Protein AF-A0A957J1I0-F1 (afdb_monomer)

Solvent-accessible surface area (backbone atoms only — not comparable to full-atom values): 5139 Å² total; per-residue (Å²): 104,60,78,94,70,88,72,78,96,72,60,78,57,21,48,61,38,31,50,31,48,74,74,73,41,62,27,61,74,87,52,93,35,51,63,62,60,86,47,40,77,65,87,71,85,82,49,64,41,83,67,81,68,66,75,77,73,68,79,73,74,65,48,75,67,55,50,48,54,51,50,56,51,37,43,76,71,64,77,98

Nearest PDB structures (foldseek):
  8v87-assembly1_m  TM=2.635E-01  e=9.828E+00  Saccharomyces cerevisiae BY4741

Sequence (80 aa):
IKRDLLLPEYNILDLAPTIMHLLGEAVPRIMDGRVLQEIFVRETAVRYDETNTDGSQTDTHLSSEEAKQVEDRLRSLGYL

pLDDT: mean 83.44, std 13.91, range [46.03, 94.94]

Radius of gyration: 19.95 Å; Cα contacts (8 Å, |Δi|>4): 67; chains: 1; bounding box: 45×25×50 Å

Secondary structure (DSSP, 8-state):
--SS-------GGGHHHHHHHHTTPPBPTT-SS---GGG-SS--PPPBP-S---TT-------HHHHHHHHHHHHHTT--

Foldseek 3Di:
DDPPDDDPDADPLQVVLQVCVVVVHAREPPRPHHHPQVRDPDRDDHHHDPPPPPDDPPVPVPDPVSVVVVVVVCVVVVVD

Mean predicted aligned error: 11.93 Å

Structure (mmCIF, N/CA/C/O backbone):
data_AF-A0A957J1I0-F1
#
_entry.id   AF-A0A957J1I0-F1
#
loop_
_atom_site.group_PDB
_atom_site.id
_atom_site.type_symbol
_atom_site.label_atom_id
_atom_site.label_alt_id
_atom_site.label_comp_id
_atom_site.label_asym_id
_atom_site.label_entity_id
_atom_site.label_seq_id
_atom_site.pdbx_PDB_ins_code
_atom_site.Cartn_x
_atom_site.Cartn_y
_atom_site.Cartn_z
_atom_site.occupancy
_atom_site.B_iso_or_equiv
_atom_site.auth_seq_id
_atom_site.auth_comp_id
_atom_site.auth_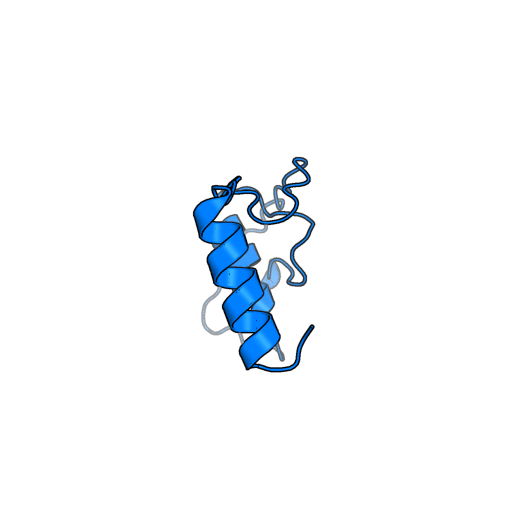asym_id
_atom_site.auth_atom_id
_atom_site.pdbx_PDB_model_num
ATOM 1 N N . ILE A 1 1 ? -5.886 -8.920 13.480 1.00 81.25 1 ILE A N 1
ATOM 2 C CA . ILE A 1 1 ? -6.806 -9.338 12.395 1.00 81.25 1 ILE A CA 1
ATOM 3 C C . ILE A 1 1 ? -8.041 -9.960 13.042 1.00 81.25 1 ILE A C 1
ATOM 5 O O . ILE A 1 1 ? -7.882 -10.624 14.066 1.00 81.25 1 ILE A O 1
ATOM 9 N N . LYS A 1 2 ? -9.242 -9.667 12.533 1.00 86.00 2 LYS A N 1
ATOM 10 C CA . LYS A 1 2 ? -10.513 -10.245 13.000 1.00 86.00 2 LYS A CA 1
ATOM 11 C C . LYS A 1 2 ? -10.523 -11.755 12.724 1.00 86.00 2 LYS A C 1
ATOM 13 O O . LYS A 1 2 ? -9.989 -12.195 11.712 1.00 86.00 2 LYS A O 1
ATOM 18 N N . ARG A 1 3 ? -11.090 -12.544 13.637 1.00 84.12 3 ARG A N 1
ATOM 19 C CA . ARG A 1 3 ? -11.270 -13.995 13.455 1.00 84.12 3 ARG A CA 1
ATOM 20 C C . ARG A 1 3 ? -12.670 -14.274 12.911 1.00 84.12 3 ARG A C 1
ATOM 22 O O . ARG A 1 3 ? -13.567 -13.471 13.145 1.00 84.12 3 ARG A O 1
ATOM 29 N N . ASP A 1 4 ? -12.812 -15.377 12.176 1.00 83.81 4 ASP A N 1
ATOM 30 C CA . ASP A 1 4 ? -14.090 -15.886 11.647 1.00 83.81 4 ASP A CA 1
ATOM 31 C C . ASP A 1 4 ? -14.848 -14.901 10.736 1.00 83.81 4 ASP A C 1
ATOM 33 O O . ASP A 1 4 ? -16.074 -14.927 10.630 1.00 83.81 4 ASP A O 1
ATOM 37 N N . LEU A 1 5 ? -14.110 -14.016 10.060 1.00 80.81 5 LEU A N 1
ATOM 38 C CA . LEU A 1 5 ? -14.674 -13.052 9.124 1.00 80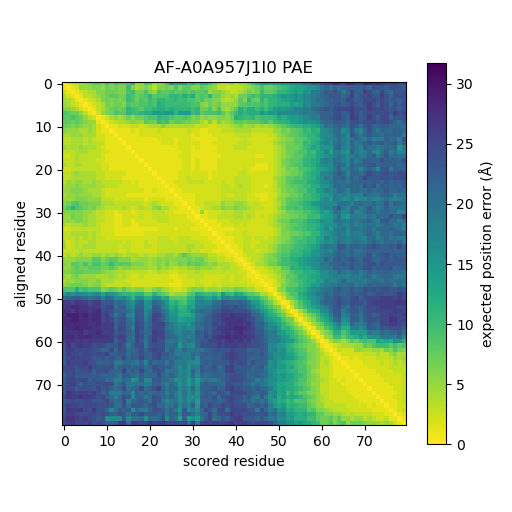.81 5 LEU A CA 1
ATOM 39 C C . LEU A 1 5 ? -14.897 -13.721 7.761 1.00 80.81 5 LEU A C 1
ATOM 41 O O . LEU A 1 5 ? -13.936 -14.095 7.089 1.00 80.81 5 LEU A O 1
ATOM 45 N N . LEU A 1 6 ? -16.161 -13.835 7.344 1.00 78.69 6 LEU A N 1
ATOM 46 C CA . LEU A 1 6 ? -16.498 -14.169 5.963 1.00 78.69 6 LEU A CA 1
ATOM 47 C C . LEU A 1 6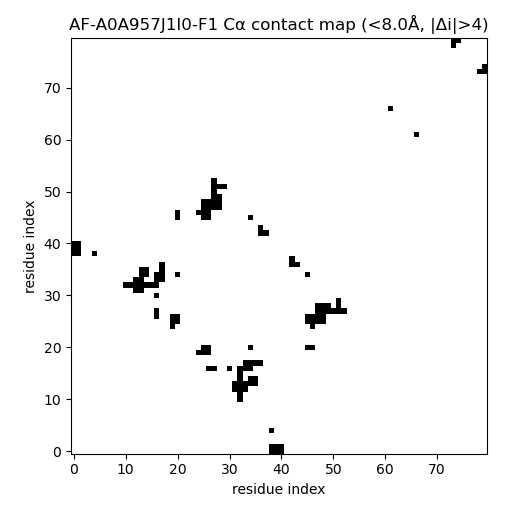 ? -16.284 -12.936 5.096 1.00 78.69 6 LEU A C 1
ATOM 49 O O . LEU A 1 6 ? -16.955 -11.913 5.230 1.00 78.69 6 LEU A O 1
ATOM 53 N N . LEU A 1 7 ? -15.293 -13.058 4.236 1.00 72.56 7 LEU A N 1
ATOM 54 C CA . LEU A 1 7 ? -14.822 -12.028 3.342 1.00 72.56 7 LEU A CA 1
ATOM 55 C C . LEU A 1 7 ? -15.448 -12.275 1.951 1.00 72.56 7 LEU A C 1
ATOM 57 O O . LEU A 1 7 ? -15.482 -13.432 1.530 1.00 72.56 7 LEU A O 1
ATOM 61 N N . PRO A 1 8 ? -15.992 -11.249 1.257 1.00 78.31 8 PRO A N 1
ATOM 62 C CA . PRO A 1 8 ? -16.414 -11.369 -0.144 1.00 78.31 8 PRO A CA 1
ATOM 63 C C . PRO A 1 8 ? -15.242 -11.743 -1.073 1.00 78.31 8 PRO A C 1
ATOM 65 O O . PRO A 1 8 ? -14.142 -12.050 -0.621 1.00 78.31 8 PRO A O 1
ATOM 68 N N . GLU A 1 9 ? -15.468 -11.746 -2.385 1.00 82.56 9 GLU A N 1
ATOM 69 C CA . GLU A 1 9 ? -14.405 -12.008 -3.357 1.00 82.56 9 GLU A CA 1
ATOM 70 C C . GLU A 1 9 ? -13.347 -10.886 -3.307 1.00 82.56 9 GLU A C 1
ATOM 72 O O . GLU A 1 9 ? -13.657 -9.717 -3.540 1.00 82.56 9 GLU A O 1
ATOM 77 N N . TYR A 1 10 ? -12.105 -11.244 -2.965 1.00 85.38 10 TYR A N 1
ATOM 78 C CA . TYR A 1 10 ? -10.948 -10.341 -2.950 1.00 85.38 10 TYR A CA 1
ATOM 79 C C . TYR A 1 10 ? -9.956 -10.728 -4.028 1.00 85.38 10 TYR A C 1
ATOM 81 O O . TYR A 1 10 ? -9.848 -11.897 -4.407 1.00 85.38 10 TYR A O 1
ATOM 89 N N . ASN A 1 11 ? -9.185 -9.746 -4.485 1.00 90.00 11 ASN A N 1
ATOM 90 C CA . ASN A 1 11 ? -8.127 -10.007 -5.435 1.00 90.00 11 ASN A CA 1
ATOM 91 C C . ASN A 1 11 ? -6.866 -10.447 -4.681 1.00 90.00 11 ASN A C 1
ATOM 93 O O . ASN A 1 11 ? -6.501 -9.872 -3.657 1.00 90.00 11 ASN A O 1
ATOM 97 N N . ILE A 1 12 ? -6.147 -11.436 -5.214 1.00 92.81 12 ILE A N 1
ATOM 98 C CA . ILE A 1 12 ? -4.824 -11.813 -4.706 1.00 92.81 12 ILE A CA 1
ATOM 99 C C . ILE A 1 12 ? -3.865 -10.610 -4.646 1.00 92.81 12 ILE A C 1
ATOM 101 O O . ILE A 1 12 ? -3.012 -10.540 -3.761 1.00 92.81 12 ILE A O 1
ATOM 105 N N . L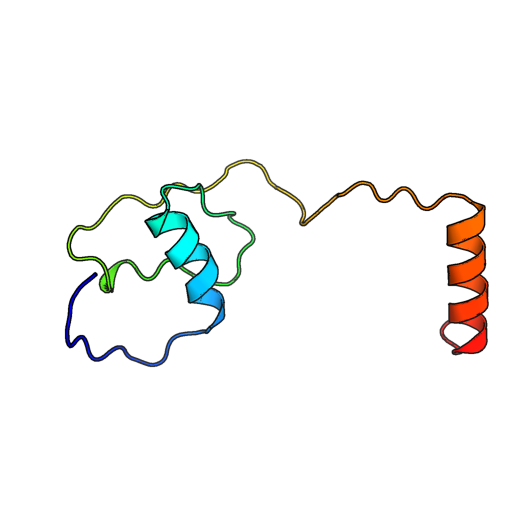EU A 1 13 ? -4.052 -9.632 -5.540 1.00 94.38 13 LEU A N 1
ATOM 106 C CA . LEU A 1 13 ? -3.286 -8.387 -5.587 1.00 94.38 13 LEU A CA 1
ATOM 107 C C . LEU A 1 13 ? -3.461 -7.516 -4.334 1.00 94.38 13 LEU A C 1
ATOM 109 O O . LEU A 1 13 ? -2.567 -6.735 -4.023 1.00 94.38 13 LEU A O 1
ATOM 113 N N . ASP A 1 14 ? -4.546 -7.684 -3.574 1.00 93.94 14 ASP A N 1
ATOM 114 C CA . ASP A 1 14 ? -4.792 -6.948 -2.328 1.00 93.94 14 ASP A CA 1
ATOM 115 C C . ASP A 1 14 ? -3.900 -7.435 -1.174 1.00 93.94 14 ASP A C 1
ATOM 117 O O . ASP A 1 14 ? -3.686 -6.720 -0.190 1.00 93.94 14 ASP A O 1
ATOM 121 N N . LEU A 1 15 ? -3.339 -8.648 -1.266 1.00 93.50 15 LEU A N 1
ATOM 122 C CA . LEU A 1 15 ? -2.534 -9.218 -0.183 1.00 93.50 15 LEU A CA 1
ATOM 123 C C . LEU A 1 15 ? -1.229 -8.460 0.028 1.00 93.50 15 LEU A C 1
ATOM 125 O O . LEU A 1 15 ? -0.881 -8.162 1.168 1.00 93.50 15 LEU A O 1
ATOM 129 N N . ALA A 1 16 ? -0.514 -8.139 -1.048 1.00 94.94 16 ALA A N 1
ATOM 130 C CA . ALA A 1 16 ? 0.769 -7.455 -0.962 1.00 94.94 16 ALA A CA 1
ATOM 131 C C . ALA A 1 16 ? 0.673 -6.079 -0.256 1.00 94.94 16 ALA A C 1
ATOM 133 O O . ALA A 1 16 ? 1.364 -5.904 0.754 1.00 94.94 16 ALA A O 1
ATOM 134 N N . PRO A 1 17 ? -0.212 -5.141 -0.661 1.00 94.88 17 PRO A N 1
ATOM 135 C CA . PRO A 1 17 ? -0.374 -3.873 0.051 1.00 94.88 17 PRO A CA 1
ATOM 136 C C . PRO A 1 17 ? -0.900 -4.077 1.483 1.00 94.88 17 PRO A C 1
ATOM 138 O O . PRO A 1 17 ? -0.498 -3.361 2.401 1.00 94.88 17 PRO A O 1
ATOM 141 N N . THR A 1 18 ? -1.743 -5.088 1.722 1.00 94.69 18 THR A N 1
ATOM 142 C CA . THR A 1 18 ? -2.259 -5.403 3.066 1.00 94.69 18 THR A CA 1
ATOM 143 C C . THR A 1 18 ? -1.170 -5.907 4.018 1.00 94.69 18 THR A C 1
ATOM 145 O O . THR A 1 18 ? -1.132 -5.495 5.179 1.00 94.69 18 THR A O 1
ATOM 148 N N . ILE A 1 19 ? -0.266 -6.771 3.546 1.00 94.38 19 ILE A N 1
ATOM 149 C CA . ILE A 1 19 ? 0.868 -7.281 4.327 1.00 94.38 19 ILE A CA 1
ATOM 150 C C . ILE A 1 19 ? 1.858 -6.151 4.619 1.00 94.38 19 ILE A C 1
ATOM 152 O O . ILE A 1 19 ? 2.283 -6.018 5.763 1.00 94.38 19 ILE A O 1
ATOM 156 N N . MET A 1 20 ? 2.175 -5.300 3.637 1.00 94.38 20 MET A N 1
ATOM 157 C CA . MET A 1 20 ? 3.031 -4.125 3.860 1.00 94.38 20 MET A CA 1
ATOM 158 C C . MET A 1 20 ? 2.459 -3.216 4.951 1.00 94.38 20 MET A C 1
ATOM 160 O O . MET A 1 20 ? 3.162 -2.871 5.900 1.00 94.38 20 MET A O 1
ATOM 164 N N . HIS A 1 21 ? 1.158 -2.913 4.882 1.00 94.44 21 HIS A N 1
ATOM 165 C CA . HIS A 1 21 ? 0.486 -2.133 5.918 1.00 94.44 21 HIS A CA 1
ATOM 166 C C . HIS A 1 21 ? 0.565 -2.802 7.300 1.00 94.44 21 HIS A C 1
ATOM 168 O O . HIS A 1 21 ? 0.841 -2.129 8.293 1.00 94.44 21 HIS A O 1
ATOM 174 N N . LEU A 1 22 ? 0.373 -4.125 7.372 1.00 93.12 22 LEU A N 1
ATOM 175 C CA . LEU A 1 22 ? 0.477 -4.896 8.616 1.00 93.12 22 LEU A CA 1
ATOM 176 C C . LEU A 1 22 ? 1.885 -4.839 9.221 1.00 93.12 22 LEU A C 1
ATOM 178 O O . LEU A 1 22 ? 2.018 -4.787 10.443 1.00 93.12 22 LEU A O 1
ATOM 182 N N . LEU A 1 23 ? 2.917 -4.838 8.378 1.00 93.00 23 LEU A N 1
ATOM 183 C CA . LEU A 1 23 ? 4.317 -4.724 8.791 1.00 93.00 23 LEU A CA 1
ATOM 184 C C . LEU A 1 23 ? 4.717 -3.289 9.167 1.00 93.00 23 LEU A C 1
ATOM 186 O O . LEU A 1 23 ? 5.824 -3.071 9.649 1.00 93.00 23 LEU A O 1
ATOM 190 N N . GLY A 1 24 ? 3.820 -2.313 8.994 1.00 91.44 24 GLY A N 1
ATOM 191 C CA . GLY A 1 24 ? 4.109 -0.905 9.246 1.00 91.44 24 GLY A CA 1
ATOM 192 C C . GLY A 1 24 ? 4.959 -0.255 8.156 1.00 91.44 24 GLY A C 1
ATOM 193 O O . GLY A 1 24 ? 5.511 0.822 8.398 1.00 91.44 24 GLY A O 1
ATOM 194 N N . GLU A 1 25 ? 5.046 -0.875 6.977 1.00 92.62 25 GLU A N 1
ATOM 195 C CA . GLU A 1 25 ? 5.728 -0.358 5.791 1.00 92.62 25 GLU A CA 1
ATOM 196 C C . GLU A 1 25 ? 4.833 0.588 4.978 1.00 92.62 25 GLU A C 1
ATOM 198 O O . GLU A 1 25 ? 3.606 0.596 5.119 1.00 92.62 25 GLU A O 1
ATOM 203 N N . ALA A 1 26 ? 5.456 1.432 4.149 1.00 92.38 26 ALA A N 1
ATOM 204 C CA . ALA A 1 26 ? 4.719 2.296 3.231 1.00 92.38 26 ALA A CA 1
ATOM 205 C C . ALA A 1 26 ? 4.221 1.474 2.032 1.00 92.38 26 ALA A C 1
ATOM 207 O O . ALA A 1 26 ? 4.951 0.643 1.502 1.00 92.38 26 ALA A O 1
ATOM 208 N N . VAL A 1 27 ? 2.983 1.711 1.603 1.00 93.25 27 VAL A N 1
ATOM 209 C CA . VAL A 1 27 ? 2.370 1.039 0.453 1.00 93.25 27 VAL A CA 1
ATOM 210 C C . VAL A 1 27 ? 2.629 1.865 -0.816 1.00 93.25 27 VAL A C 1
ATOM 212 O O . VAL A 1 27 ? 2.215 3.028 -0.865 1.00 93.25 27 VAL A O 1
ATOM 215 N N . PRO A 1 28 ? 3.280 1.316 -1.855 1.00 91.12 28 PRO A N 1
ATOM 216 C CA . PRO A 1 28 ? 3.473 2.023 -3.120 1.00 91.12 28 PRO A CA 1
ATO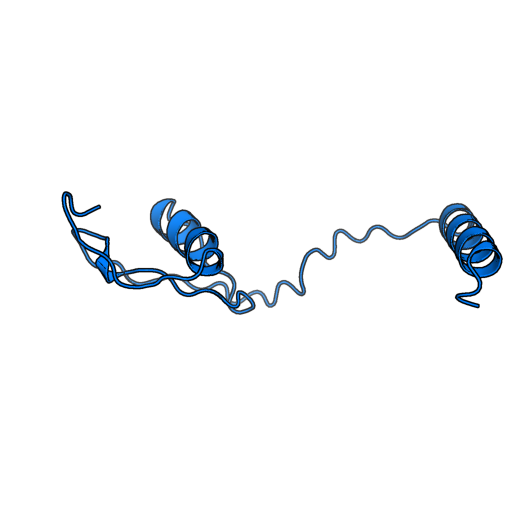M 217 C C . PRO A 1 28 ? 2.142 2.365 -3.805 1.00 91.12 28 PRO A C 1
ATOM 219 O O . PRO A 1 28 ? 1.237 1.535 -3.876 1.00 91.12 28 PRO A O 1
ATOM 222 N N . ARG A 1 29 ? 2.024 3.578 -4.364 1.00 88.12 29 ARG A N 1
ATOM 223 C CA . ARG A 1 29 ? 0.796 4.031 -5.056 1.00 88.12 29 ARG A CA 1
ATOM 224 C C . ARG A 1 29 ? 0.528 3.334 -6.387 1.00 88.12 29 ARG A C 1
ATOM 226 O O . ARG A 1 29 ? -0.604 3.355 -6.851 1.00 88.12 29 ARG A O 1
ATOM 233 N N . ILE A 1 30 ? 1.560 2.751 -6.989 1.00 88.19 30 ILE A N 1
ATOM 234 C CA . ILE A 1 30 ? 1.482 2.064 -8.282 1.00 88.19 30 ILE A CA 1
ATOM 235 C C . ILE A 1 30 ? 0.884 0.653 -8.186 1.00 88.19 30 ILE A C 1
ATOM 237 O O . ILE A 1 30 ? 0.739 -0.010 -9.205 1.00 88.19 30 ILE A O 1
ATOM 241 N N . MET A 1 31 ? 0.596 0.154 -6.979 1.00 89.75 31 MET A N 1
ATOM 242 C CA . MET A 1 31 ? 0.008 -1.174 -6.818 1.00 89.75 31 MET A CA 1
ATOM 243 C C . MET A 1 31 ? -1.461 -1.166 -7.246 1.00 89.75 31 MET A C 1
ATOM 245 O O . MET A 1 31 ? -2.232 -0.320 -6.803 1.00 89.75 31 MET A O 1
ATOM 249 N N . ASP A 1 32 ? -1.856 -2.163 -8.037 1.00 91.00 32 ASP A N 1
ATOM 250 C CA . ASP A 1 32 ? -3.247 -2.332 -8.482 1.00 91.00 32 ASP A CA 1
ATOM 251 C C . ASP A 1 32 ? -4.191 -2.808 -7.359 1.00 91.00 32 ASP A C 1
ATOM 253 O O . ASP A 1 32 ? -5.408 -2.645 -7.446 1.00 91.00 32 ASP A O 1
ATOM 257 N N . GLY A 1 33 ? -3.639 -3.428 -6.310 1.00 92.44 33 GLY A N 1
ATOM 258 C CA . GLY A 1 33 ? -4.391 -3.915 -5.152 1.00 92.44 33 GLY A CA 1
ATOM 259 C C . GLY A 1 33 ? -4.602 -2.851 -4.075 1.00 92.44 33 GLY A C 1
ATOM 260 O O . GLY A 1 33 ? -3.833 -1.897 -3.951 1.00 92.44 33 GLY A O 1
ATOM 261 N N . ARG A 1 34 ? -5.615 -3.046 -3.228 1.00 92.81 34 ARG A N 1
ATOM 262 C CA . ARG A 1 34 ? -5.925 -2.157 -2.095 1.00 92.81 34 ARG A CA 1
ATOM 263 C C . ARG A 1 34 ? -5.600 -2.802 -0.750 1.00 92.81 34 ARG A C 1
ATOM 265 O O . ARG A 1 34 ? -5.627 -4.018 -0.595 1.00 92.81 34 ARG A O 1
ATOM 272 N N . VAL A 1 35 ? -5.362 -1.976 0.268 1.00 94.44 35 VAL A N 1
ATOM 273 C CA . VAL A 1 35 ? -5.261 -2.462 1.652 1.00 94.44 35 VAL A CA 1
ATOM 274 C C . VAL A 1 35 ? -6.643 -2.885 2.147 1.00 94.44 35 VAL A C 1
ATOM 276 O O . VAL A 1 35 ? -7.566 -2.071 2.197 1.00 94.44 35 VAL A O 1
ATOM 279 N N . LEU A 1 36 ? -6.775 -4.140 2.574 1.00 93.75 36 LEU A N 1
ATOM 280 C CA . LEU A 1 36 ? -8.015 -4.692 3.120 1.00 93.75 36 LEU A CA 1
ATOM 281 C C . LEU A 1 36 ? -8.225 -4.244 4.570 1.00 93.75 36 LEU A C 1
ATOM 283 O O . LEU A 1 36 ? -8.093 -5.028 5.506 1.00 93.75 36 LEU A O 1
ATOM 287 N N . GLN A 1 37 ? -8.538 -2.963 4.780 1.00 91.06 37 GLN A N 1
ATOM 288 C CA . GLN A 1 37 ? -8.643 -2.388 6.128 1.00 91.06 37 GLN A CA 1
ATOM 289 C C . GLN A 1 37 ? -9.684 -3.099 7.015 1.00 91.06 37 GLN A C 1
ATOM 291 O O . GLN A 1 37 ? -9.512 -3.222 8.228 1.00 91.06 37 GLN A O 1
ATOM 296 N N . GLU A 1 38 ? -10.730 -3.645 6.395 1.00 89.50 38 GLU A N 1
ATOM 297 C CA . GLU A 1 38 ? -11.840 -4.333 7.057 1.00 89.50 38 GLU A CA 1
ATOM 298 C C . GLU A 1 38 ? -11.438 -5.594 7.838 1.00 89.50 38 GLU A C 1
ATOM 300 O O . GLU A 1 38 ? -12.142 -5.975 8.782 1.00 89.50 38 GLU A O 1
ATOM 305 N N . ILE A 1 39 ? -10.286 -6.199 7.523 1.00 89.94 39 ILE A N 1
ATOM 306 C CA . ILE A 1 39 ? -9.774 -7.387 8.225 1.00 89.94 39 ILE A CA 1
ATOM 307 C C . ILE A 1 39 ? -9.089 -7.032 9.550 1.00 89.94 39 ILE A C 1
ATOM 309 O O . ILE A 1 39 ? -8.868 -7.908 10.396 1.00 89.94 39 ILE A O 1
ATOM 313 N N . PHE A 1 40 ? -8.720 -5.768 9.769 1.00 89.94 40 PHE A N 1
ATOM 314 C CA . PHE A 1 40 ? -8.030 -5.357 10.987 1.00 89.94 40 PHE A CA 1
ATOM 315 C C . PHE A 1 40 ? -9.015 -5.103 12.132 1.00 89.94 40 PHE A C 1
ATOM 317 O O . PHE A 1 40 ? -10.153 -4.687 11.944 1.00 89.94 40 PHE A O 1
ATOM 324 N N . VAL A 1 41 ? -8.573 -5.395 13.361 1.00 88.12 41 VAL A N 1
ATOM 325 C CA . VAL A 1 41 ? -9.364 -5.138 14.584 1.00 88.12 41 VAL A CA 1
ATOM 326 C C . VAL A 1 41 ? -9.338 -3.651 14.938 1.00 88.12 41 VAL A C 1
ATOM 328 O O . VAL A 1 41 ? -10.287 -3.135 15.516 1.00 88.12 41 VAL A O 1
ATOM 331 N N . ARG A 1 42 ? -8.240 -2.972 14.600 1.00 85.75 42 ARG A N 1
ATOM 332 C CA . ARG A 1 42 ? -8.070 -1.530 14.732 1.00 85.75 42 ARG A CA 1
ATOM 333 C C . ARG A 1 42 ? -7.764 -0.982 13.354 1.00 85.75 42 ARG A C 1
ATOM 335 O O . ARG A 1 42 ? -6.870 -1.501 12.692 1.00 85.75 42 ARG A O 1
ATOM 342 N N . GLU A 1 43 ? -8.500 0.039 12.954 1.00 82.00 43 GLU A N 1
ATOM 343 C CA . GLU A 1 43 ? -8.238 0.737 11.705 1.00 82.00 43 GLU A CA 1
ATOM 344 C C . GLU A 1 43 ? -7.058 1.682 11.911 1.00 82.00 43 GLU A C 1
ATOM 346 O O . GLU A 1 43 ? -7.077 2.569 12.765 1.00 82.00 43 GLU A O 1
ATOM 351 N N . THR A 1 44 ? -5.999 1.441 11.151 1.00 85.69 44 THR A N 1
ATOM 352 C CA . THR A 1 44 ? -4.811 2.285 11.093 1.00 85.69 44 THR A CA 1
ATOM 353 C C . THR A 1 44 ? -4.756 2.981 9.743 1.00 85.69 44 THR A C 1
ATOM 355 O O . THR A 1 44 ? -5.133 2.413 8.715 1.00 85.69 44 THR A O 1
ATOM 358 N N . ALA A 1 45 ? -4.300 4.235 9.744 1.00 90.31 45 ALA A N 1
ATOM 359 C CA . ALA A 1 45 ? -4.139 4.995 8.514 1.00 90.31 45 ALA A CA 1
ATOM 360 C C . ALA A 1 45 ? -3.091 4.318 7.621 1.00 90.31 45 ALA A C 1
ATOM 362 O O . ALA A 1 45 ? -1.983 4.015 8.072 1.00 90.31 45 ALA A O 1
ATOM 363 N N . VAL A 1 46 ? -3.441 4.073 6.358 1.00 91.75 46 VAL A N 1
ATOM 364 C CA . VAL A 1 46 ? -2.498 3.522 5.382 1.00 91.75 46 VAL A CA 1
ATOM 365 C C . VAL A 1 46 ? -1.474 4.595 5.042 1.00 91.75 46 VAL A C 1
ATOM 367 O O . VAL A 1 46 ? -1.829 5.679 4.579 1.00 91.75 46 VAL A O 1
ATOM 370 N N . ARG A 1 47 ? -0.198 4.286 5.276 1.00 94.19 47 ARG A N 1
ATOM 371 C CA . ARG A 1 47 ? 0.915 5.116 4.826 1.00 94.19 47 ARG A CA 1
ATOM 372 C C . ARG A 1 47 ? 1.211 4.749 3.381 1.00 94.19 47 ARG A C 1
ATOM 374 O O . ARG A 1 47 ? 1.588 3.612 3.123 1.00 94.19 47 ARG A O 1
ATOM 381 N N . TYR A 1 48 ? 1.037 5.694 2.467 1.00 91.56 48 TYR A N 1
ATOM 382 C CA . TYR A 1 48 ? 1.440 5.516 1.076 1.00 91.56 48 TYR A CA 1
ATOM 383 C C . TYR A 1 48 ? 2.829 6.093 0.861 1.00 91.56 48 TYR A C 1
ATOM 385 O O . TYR A 1 48 ? 3.167 7.117 1.456 1.00 91.56 48 TYR A O 1
ATOM 393 N N . ASP A 1 49 ? 3.615 5.433 0.021 1.00 87.19 49 ASP A N 1
ATOM 394 C CA . ASP A 1 49 ? 4.884 5.982 -0.432 1.00 87.19 49 ASP A CA 1
ATOM 395 C C . ASP A 1 49 ? 4.628 7.127 -1.428 1.00 87.19 49 ASP A C 1
ATOM 397 O O . ASP A 1 49 ? 3.734 7.050 -2.277 1.00 87.19 49 ASP A O 1
ATOM 401 N N . GLU A 1 50 ? 5.378 8.217 -1.285 1.00 70.62 50 GLU A N 1
ATOM 402 C CA . GLU A 1 50 ? 5.391 9.331 -2.240 1.00 70.62 50 GLU A CA 1
ATOM 403 C C .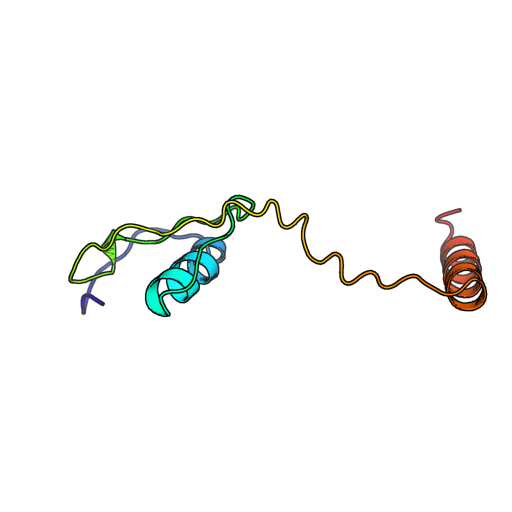 GLU A 1 50 ? 6.502 9.177 -3.275 1.00 70.62 50 GLU A C 1
ATOM 405 O O . GLU A 1 50 ? 6.475 9.840 -4.313 1.00 70.62 50 GLU A O 1
ATOM 410 N N . THR A 1 51 ? 7.463 8.283 -3.027 1.00 59.81 51 THR A N 1
ATOM 411 C CA . THR A 1 51 ? 8.438 7.923 -4.039 1.00 59.81 51 THR A CA 1
ATOM 412 C C . THR A 1 51 ? 7.711 7.137 -5.117 1.00 59.81 51 THR A C 1
ATOM 414 O O . THR A 1 51 ? 7.200 6.032 -4.919 1.00 59.81 51 THR A O 1
ATOM 417 N N . ASN A 1 52 ? 7.612 7.771 -6.281 1.00 51.62 52 ASN A N 1
ATOM 418 C CA . ASN A 1 52 ? 7.217 7.142 -7.523 1.00 51.62 52 ASN A CA 1
ATOM 419 C C . ASN A 1 52 ? 8.342 6.159 -7.867 1.00 51.62 52 ASN A C 1
ATOM 421 O O . ASN A 1 52 ? 9.233 6.462 -8.656 1.00 51.62 52 ASN A O 1
ATOM 425 N N . THR A 1 53 ? 8.389 5.031 -7.159 1.00 54.81 53 THR A N 1
ATOM 426 C CA . THR A 1 53 ? 9.289 3.940 -7.491 1.00 54.81 53 THR A CA 1
ATOM 427 C C . THR A 1 53 ? 8.692 3.319 -8.739 1.00 54.81 53 THR A C 1
ATOM 429 O O . THR A 1 53 ? 7.946 2.345 -8.656 1.00 54.81 53 THR A O 1
ATOM 432 N N . ASP A 1 54 ? 8.957 3.949 -9.888 1.00 49.50 54 ASP A N 1
ATOM 433 C CA . ASP A 1 54 ? 8.885 3.296 -11.188 1.00 49.50 54 ASP A CA 1
ATOM 434 C C . ASP A 1 54 ? 9.557 1.940 -10.995 1.00 49.50 54 ASP A C 1
ATOM 436 O O . ASP A 1 54 ? 10.715 1.855 -10.573 1.00 49.50 54 ASP A O 1
ATOM 440 N N . GLY A 1 55 ? 8.740 0.893 -11.103 1.00 46.69 55 GLY A N 1
ATOM 441 C CA . GLY A 1 55 ? 9.017 -0.396 -10.494 1.00 46.69 55 GLY A CA 1
ATOM 442 C C . GLY A 1 55 ? 10.432 -0.862 -10.787 1.00 46.69 55 GLY A C 1
ATOM 443 O O . GLY A 1 55 ? 10.809 -1.000 -11.942 1.00 46.69 55 GLY A O 1
ATOM 444 N N . SER A 1 56 ? 11.205 -1.129 -9.735 1.00 47.50 56 SER A N 1
ATOM 445 C CA . SER A 1 56 ? 12.463 -1.858 -9.855 1.00 47.50 56 SER A CA 1
ATOM 446 C C . SER A 1 56 ? 13.362 -1.364 -11.001 1.00 47.50 56 SER A C 1
ATOM 448 O O . SER A 1 56 ? 13.822 -2.162 -11.819 1.00 47.50 56 SER A O 1
ATOM 450 N N . GLN A 1 57 ? 13.734 -0.085 -11.011 1.00 46.03 57 GLN A N 1
ATOM 451 C CA . GLN A 1 57 ? 15.063 0.260 -11.516 1.00 46.03 57 GLN A CA 1
ATOM 452 C C . GLN A 1 57 ? 16.097 -0.205 -10.483 1.00 46.03 57 GLN A C 1
ATOM 454 O O . GLN A 1 57 ? 16.806 0.569 -9.852 1.00 46.03 57 GLN A O 1
ATOM 459 N N . THR A 1 58 ? 16.217 -1.527 -10.321 1.00 46.34 58 THR A N 1
ATOM 460 C CA . THR A 1 58 ? 17.578 -2.045 -10.276 1.00 46.34 58 THR A CA 1
ATOM 461 C C . THR A 1 58 ? 18.094 -1.683 -11.652 1.00 46.34 58 THR A C 1
ATOM 463 O O . THR A 1 58 ? 17.695 -2.330 -12.622 1.00 46.34 58 THR A O 1
ATOM 466 N N . ASP A 1 59 ? 18.844 -0.585 -11.741 1.00 49.72 59 ASP A N 1
ATOM 467 C CA . ASP A 1 59 ? 19.667 -0.223 -12.887 1.00 49.72 59 ASP A CA 1
ATOM 468 C C . ASP A 1 59 ? 20.583 -1.410 -13.182 1.00 49.72 59 ASP A C 1
ATOM 470 O O . ASP A 1 59 ? 21.765 -1.457 -12.848 1.00 49.72 59 ASP A O 1
ATOM 474 N N . THR A 1 60 ? 20.007 -2.434 -13.796 1.00 55.59 60 THR A N 1
ATOM 475 C CA . THR A 1 60 ? 20.725 -3.520 -14.417 1.00 55.59 60 THR A CA 1
ATOM 476 C C .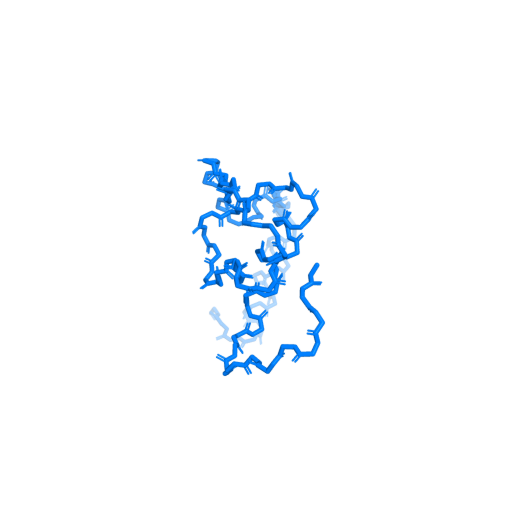 THR A 1 60 ? 21.122 -2.922 -15.750 1.00 55.59 60 THR A C 1
ATOM 478 O O . THR A 1 60 ? 20.518 -3.195 -16.784 1.00 55.59 60 THR A O 1
ATOM 481 N N . HIS A 1 61 ? 22.063 -1.978 -15.696 1.00 66.88 61 HIS A N 1
ATOM 482 C CA . HIS A 1 61 ? 22.769 -1.502 -16.866 1.00 66.88 61 HIS A CA 1
ATOM 483 C C . HIS A 1 61 ? 23.429 -2.737 -17.471 1.00 66.88 61 HIS A C 1
ATOM 485 O O . HIS A 1 61 ? 24.498 -3.152 -17.028 1.00 66.88 61 HIS A O 1
ATOM 491 N N . LEU A 1 62 ? 22.751 -3.359 -18.439 1.00 67.25 62 LEU A N 1
ATOM 492 C CA . LEU A 1 62 ? 23.339 -4.415 -19.243 1.00 67.25 62 LEU A CA 1
ATOM 493 C C . LEU A 1 62 ? 24.611 -3.828 -19.843 1.00 67.25 62 LEU A C 1
ATOM 495 O O . LEU A 1 62 ? 24.590 -2.771 -20.485 1.00 67.25 62 LEU A O 1
ATOM 499 N N . SER A 1 63 ? 25.729 -4.499 -19.614 1.00 79.88 63 SER A N 1
ATOM 500 C CA . SER A 1 63 ? 26.942 -4.213 -20.356 1.00 79.88 63 SER A CA 1
ATOM 501 C C . SER A 1 63 ? 26.665 -4.362 -21.857 1.00 79.88 63 SER A C 1
ATOM 503 O O . SER A 1 63 ? 25.749 -5.068 -22.288 1.00 79.88 63 SER A O 1
ATOM 505 N N . SER A 1 64 ? 27.481 -3.707 -22.681 1.00 80.19 64 SER A N 1
ATOM 506 C CA . SER A 1 64 ? 27.376 -3.800 -24.146 1.00 80.19 64 SER A CA 1
ATOM 507 C C . SER A 1 64 ? 27.376 -5.258 -24.643 1.00 80.19 64 SER A C 1
ATOM 509 O O . SER A 1 64 ? 26.691 -5.606 -25.605 1.00 80.19 64 SER A O 1
ATOM 511 N N . GLU A 1 65 ? 28.095 -6.140 -23.944 1.00 81.62 65 GLU A N 1
ATOM 512 C CA . GLU A 1 65 ? 28.161 -7.569 -24.253 1.00 81.62 65 GLU A CA 1
ATOM 513 C C . GLU A 1 65 ? 26.856 -8.303 -23.929 1.00 81.62 65 GLU A C 1
ATOM 515 O O . GLU A 1 65 ? 26.385 -9.102 -24.740 1.00 81.62 65 GLU A O 1
ATOM 520 N N . GLU A 1 66 ? 26.240 -8.011 -22.783 1.00 83.19 66 GLU A N 1
ATOM 521 C CA . GLU A 1 66 ? 24.953 -8.597 -22.397 1.00 83.19 66 GLU A CA 1
ATOM 522 C C . GLU A 1 66 ? 23.825 -8.117 -23.318 1.00 83.19 66 GLU A C 1
ATOM 524 O O . GLU A 1 66 ? 22.992 -8.918 -23.742 1.00 83.19 66 GLU A O 1
AT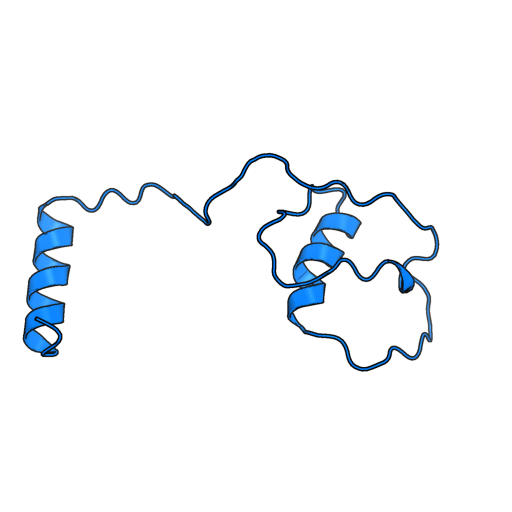OM 529 N N . ALA A 1 67 ? 23.839 -6.839 -23.710 1.00 86.44 67 ALA A N 1
ATOM 530 C CA . ALA A 1 67 ? 22.876 -6.288 -24.662 1.00 86.44 67 ALA A CA 1
ATOM 531 C C . ALA A 1 67 ? 22.949 -6.994 -26.028 1.00 86.44 67 ALA A C 1
ATOM 533 O O . ALA A 1 67 ? 21.918 -7.367 -26.592 1.00 86.44 67 ALA A O 1
ATOM 534 N N . LYS A 1 68 ? 24.163 -7.259 -26.529 1.00 89.19 68 LYS A N 1
ATOM 535 C CA . LYS A 1 68 ? 24.369 -7.972 -27.798 1.00 89.19 68 LYS A CA 1
ATOM 536 C C . LYS A 1 68 ? 23.866 -9.418 -27.744 1.00 89.19 68 LYS A C 1
ATOM 538 O O . LYS A 1 68 ? 23.243 -9.889 -28.691 1.00 89.19 68 LYS A O 1
ATOM 543 N N . GLN A 1 69 ? 24.089 -10.114 -26.627 1.00 89.38 69 GLN A N 1
ATOM 544 C CA . GLN A 1 69 ? 23.573 -11.476 -26.441 1.00 8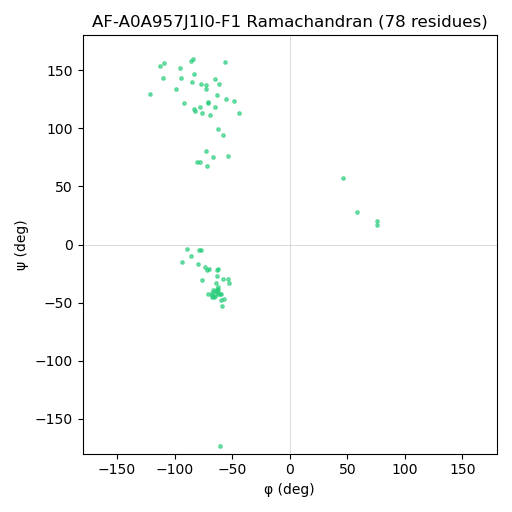9.38 69 GLN A CA 1
ATOM 545 C C . GLN A 1 69 ? 22.040 -11.518 -26.435 1.00 89.38 69 GLN A C 1
ATOM 547 O O . GLN A 1 69 ? 21.442 -12.447 -26.985 1.00 89.38 69 GLN A O 1
ATOM 552 N N . VAL A 1 70 ? 21.393 -10.511 -25.839 1.00 88.38 70 VAL A N 1
ATOM 553 C CA . VAL A 1 70 ? 19.932 -10.371 -25.875 1.00 88.38 70 VAL A CA 1
ATOM 554 C C . VAL A 1 70 ? 19.447 -10.121 -27.306 1.00 88.38 70 VAL A C 1
ATOM 556 O O . VAL A 1 70 ? 18.503 -10.782 -27.738 1.00 88.38 70 VAL A O 1
ATOM 559 N N . GLU A 1 71 ? 20.107 -9.241 -28.063 1.00 90.56 71 GLU A N 1
ATOM 560 C CA . GLU A 1 71 ? 19.756 -8.944 -29.459 1.00 90.56 71 GLU A CA 1
ATOM 561 C C . GLU A 1 71 ? 19.841 -10.187 -30.360 1.00 90.56 71 GLU A C 1
ATOM 563 O O . GLU A 1 71 ? 18.887 -10.502 -31.077 1.00 90.56 71 GLU A O 1
ATOM 568 N N . ASP A 1 72 ? 20.939 -10.943 -30.280 1.00 93.50 72 ASP A N 1
ATOM 569 C CA . ASP A 1 72 ? 21.125 -12.165 -31.070 1.00 93.50 72 ASP A CA 1
ATOM 570 C C . ASP A 1 72 ? 20.056 -13.218 -30.731 1.00 93.50 72 ASP A C 1
ATOM 572 O O . ASP A 1 72 ? 19.503 -13.878 -31.621 1.00 93.50 72 ASP A O 1
ATOM 576 N N . ARG A 1 73 ? 19.693 -13.338 -29.446 1.00 92.25 73 ARG A N 1
ATOM 577 C CA . ARG A 1 73 ? 18.624 -14.236 -28.998 1.00 92.25 73 ARG A CA 1
ATOM 578 C C . ARG A 1 73 ? 17.263 -13.798 -29.532 1.00 92.25 73 ARG A C 1
ATOM 580 O O . ARG A 1 73 ? 16.526 -14.640 -30.040 1.00 92.25 73 ARG A O 1
ATOM 587 N N . LEU A 1 74 ? 16.935 -12.510 -29.462 1.00 94.19 74 LEU A N 1
ATOM 588 C CA . LEU A 1 74 ? 15.671 -11.970 -29.975 1.00 94.19 74 LEU A CA 1
ATOM 589 C C . LEU A 1 74 ? 15.548 -12.150 -31.494 1.00 94.19 74 LEU A C 1
ATOM 591 O O . LEU A 1 74 ? 14.493 -12.572 -31.969 1.00 94.19 74 LEU A O 1
ATOM 595 N N . ARG A 1 75 ? 16.638 -11.939 -32.242 1.00 92.88 75 ARG A N 1
ATOM 596 C CA . ARG A 1 75 ? 16.697 -12.200 -33.688 1.00 92.88 75 ARG A CA 1
ATOM 597 C C . ARG A 1 75 ? 16.471 -13.675 -34.012 1.00 92.88 75 ARG A C 1
ATOM 599 O O . ARG A 1 75 ? 15.711 -13.990 -34.920 1.00 92.88 75 ARG A O 1
ATOM 606 N N . SER A 1 76 ? 17.070 -14.590 -33.246 1.00 92.75 76 SER A N 1
ATOM 607 C CA . SER A 1 76 ? 16.861 -16.036 -33.438 1.00 92.75 76 SER A CA 1
ATOM 608 C C . SER A 1 76 ? 15.413 -16.480 -33.196 1.00 92.75 76 SER A C 1
ATOM 610 O O . SER A 1 76 ? 14.958 -17.464 -33.773 1.00 92.75 76 SER A O 1
ATOM 612 N N . LEU A 1 77 ? 14.689 -15.735 -32.357 1.00 93.69 77 LEU A N 1
ATOM 613 C CA . LEU A 1 77 ? 13.289 -15.970 -32.026 1.00 93.69 77 LEU A CA 1
ATOM 614 C C . LEU A 1 77 ? 12.319 -15.242 -32.981 1.00 93.69 77 LEU A C 1
ATOM 616 O O . LEU A 1 77 ? 11.111 -15.425 -32.855 1.00 93.69 77 LEU A O 1
ATOM 620 N N . GLY A 1 78 ? 12.827 -14.440 -33.927 1.00 92.31 78 GLY A N 1
ATOM 621 C CA . GLY A 1 78 ? 12.020 -13.706 -34.911 1.00 92.31 78 GLY A CA 1
ATOM 622 C C . GLY A 1 78 ? 11.311 -12.466 -34.362 1.00 92.31 78 GLY A C 1
ATOM 623 O O . GLY A 1 78 ? 10.324 -12.023 -34.940 1.00 92.31 78 GLY A O 1
ATOM 624 N N . TYR A 1 79 ? 11.783 -11.922 -33.238 1.00 85.38 79 TYR A N 1
ATOM 625 C CA . TYR A 1 79 ? 11.254 -10.679 -32.661 1.00 85.38 79 TYR A CA 1
ATOM 626 C C . TYR A 1 79 ? 11.904 -9.410 -33.249 1.00 85.38 79 TYR A C 1
ATOM 628 O O . TYR A 1 79 ? 11.422 -8.312 -32.973 1.00 85.38 79 TYR A O 1
ATOM 636 N N . LEU A 1 80 ? 12.978 -9.561 -34.037 1.00 77.06 80 LEU A N 1
ATOM 637 C CA . LEU A 1 80 ? 13.724 -8.513 -34.751 1.00 77.06 80 LEU A CA 1
ATOM 638 C C . LEU A 1 80 ? 13.751 -8.795 -36.254 1.00 77.06 80 LEU A C 1
ATOM 640 O O . LEU A 1 80 ? 13.805 -9.994 -36.613 1.00 77.06 80 LEU A O 1
#